Protein AF-A0A2M7MRR3-F1 (afdb_monomer_lite)

Structure (mmCIF, N/CA/C/O backbone):
data_AF-A0A2M7MRR3-F1
#
_entry.id   AF-A0A2M7MRR3-F1
#
loop_
_atom_site.group_PDB
_atom_site.id
_atom_site.type_symbol
_atom_site.label_atom_id
_atom_site.label_alt_id
_atom_site.label_comp_id
_atom_site.label_asym_id
_atom_site.label_entity_id
_atom_site.label_seq_id
_atom_site.pdbx_PDB_ins_code
_atom_site.Cartn_x
_atom_site.Cartn_y
_atom_site.Cartn_z
_atom_site.occupancy
_atom_site.B_iso_or_equiv
_atom_site.auth_seq_id
_atom_site.auth_comp_id
_atom_site.auth_asym_id
_atom_site.auth_atom_id
_atom_site.pdbx_PDB_model_num
ATOM 1 N N . MET A 1 1 ? -12.800 35.722 0.386 1.00 37.88 1 MET A N 1
ATOM 2 C CA . MET A 1 1 ? -11.364 35.957 0.124 1.00 37.88 1 MET A CA 1
ATOM 3 C C . MET A 1 1 ? -10.588 35.049 1.065 1.00 37.88 1 MET A C 1
ATOM 5 O O . MET A 1 1 ? -10.921 34.993 2.239 1.00 37.88 1 MET A O 1
ATOM 9 N N . PHE A 1 2 ? -9.712 34.220 0.503 1.00 40.09 2 PHE A N 1
ATOM 10 C CA . PHE A 1 2 ? -9.127 33.023 1.111 1.00 40.09 2 PHE A CA 1
ATOM 11 C C . PHE A 1 2 ? -7.981 33.344 2.078 1.00 40.09 2 PHE A C 1
ATOM 13 O O . PHE A 1 2 ? -7.145 34.170 1.730 1.00 40.09 2 PHE A O 1
ATOM 20 N N . ALA A 1 3 ? -7.925 32.642 3.219 1.00 34.38 3 ALA A N 1
ATOM 21 C CA . ALA A 1 3 ? -6.714 32.054 3.820 1.00 34.38 3 ALA A CA 1
ATOM 22 C C . ALA A 1 3 ? -7.036 31.502 5.225 1.00 34.38 3 ALA A C 1
ATOM 24 O O . ALA A 1 3 ? -6.840 32.183 6.226 1.00 34.38 3 ALA A O 1
ATOM 25 N N . ASN A 1 4 ? -7.509 30.254 5.315 1.00 31.53 4 ASN A N 1
ATOM 26 C CA . ASN A 1 4 ? -7.347 29.477 6.546 1.00 31.53 4 ASN A CA 1
ATOM 27 C C . ASN A 1 4 ? -5.981 28.798 6.460 1.00 31.53 4 ASN A C 1
ATOM 29 O O . ASN A 1 4 ? -5.830 27.740 5.852 1.00 31.53 4 ASN A O 1
ATOM 33 N N . VAL A 1 5 ? -4.976 29.470 7.013 1.00 42.47 5 VAL A N 1
ATOM 34 C CA . VAL A 1 5 ? -3.661 28.889 7.269 1.00 42.47 5 VAL A CA 1
ATOM 35 C C . VAL A 1 5 ? -3.841 27.919 8.430 1.00 42.47 5 VAL A C 1
ATOM 37 O O . VAL A 1 5 ? -4.084 28.331 9.562 1.00 42.47 5 VAL A O 1
ATOM 40 N N . VAL A 1 6 ? -3.770 26.620 8.149 1.00 47.47 6 VAL A N 1
ATOM 41 C CA . VAL A 1 6 ? -3.671 25.603 9.197 1.00 47.47 6 VAL A CA 1
ATOM 42 C C . VAL A 1 6 ? -2.256 25.692 9.763 1.00 47.47 6 VAL A C 1
ATOM 44 O O . VAL A 1 6 ? -1.321 25.081 9.252 1.00 47.47 6 VAL A O 1
ATOM 47 N N . GLU A 1 7 ? -2.079 26.519 10.789 1.00 46.56 7 GLU A N 1
ATOM 48 C CA . GLU A 1 7 ? -0.817 26.619 11.510 1.00 46.56 7 GLU A CA 1
ATOM 49 C C . GLU A 1 7 ? -0.698 25.435 12.476 1.00 46.56 7 GLU A C 1
ATOM 51 O O . GLU A 1 7 ? -1.198 25.454 13.603 1.00 46.56 7 GLU A O 1
ATOM 56 N N . PHE A 1 8 ? -0.037 24.367 12.025 1.00 39.62 8 PHE A N 1
ATOM 57 C CA . PHE A 1 8 ? 0.382 23.271 12.892 1.00 39.62 8 PHE A CA 1
ATOM 58 C C . PHE A 1 8 ? 1.498 23.761 13.825 1.00 39.62 8 PHE A C 1
ATOM 60 O O . 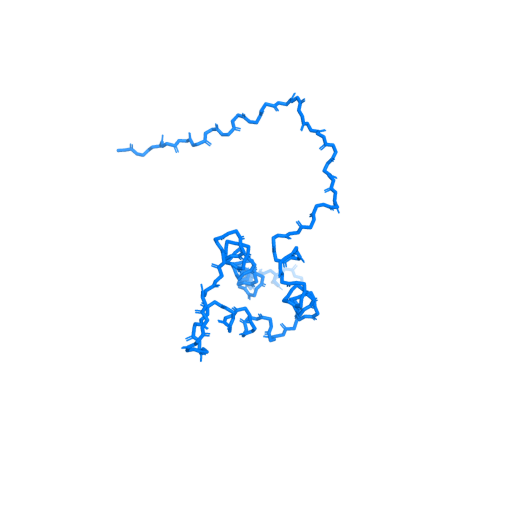PHE A 1 8 ? 2.685 23.571 13.565 1.00 39.62 8 PHE A O 1
ATOM 67 N N . LYS A 1 9 ? 1.126 24.378 14.952 1.00 41.59 9 LYS A N 1
ATOM 68 C CA . LYS A 1 9 ? 2.040 24.564 16.086 1.00 41.59 9 LYS A CA 1
ATOM 69 C C . LYS A 1 9 ? 2.341 23.206 16.719 1.00 41.59 9 LYS A C 1
ATOM 71 O O . LYS A 1 9 ? 1.738 22.819 17.720 1.00 41.59 9 LYS A O 1
ATOM 76 N N . ALA A 1 10 ? 3.290 22.477 16.140 1.00 47.38 10 ALA A N 1
ATOM 77 C CA . ALA A 1 10 ? 3.914 21.345 16.806 1.00 47.38 10 ALA A CA 1
ATOM 78 C C . ALA A 1 10 ? 4.628 21.863 18.067 1.00 47.38 10 ALA A C 1
ATOM 80 O O . ALA A 1 10 ? 5.580 22.638 17.981 1.00 47.38 10 ALA A O 1
ATOM 81 N N . LYS A 1 11 ? 4.142 21.476 19.252 1.00 42.53 11 LYS A N 1
ATOM 82 C CA . LYS A 1 11 ? 4.817 21.750 20.529 1.00 42.53 11 LYS A CA 1
ATOM 83 C C . LYS A 1 11 ? 6.146 20.979 20.558 1.00 42.53 11 LYS A C 1
ATOM 85 O O . LYS A 1 11 ? 6.111 19.747 20.525 1.00 42.53 11 LYS A O 1
ATOM 90 N N . PRO A 1 12 ? 7.310 21.645 20.668 1.00 48.69 12 PRO A N 1
ATOM 91 C CA . PRO A 1 12 ? 8.592 20.961 20.737 1.00 48.69 12 PRO A CA 1
ATOM 92 C C . PRO A 1 12 ? 8.852 20.510 22.180 1.00 48.69 12 PRO A C 1
ATOM 94 O O . PRO A 1 12 ? 9.601 21.143 22.916 1.00 48.69 12 PRO A O 1
ATOM 97 N N . SER A 1 13 ? 8.197 19.439 22.629 1.00 52.53 13 SER A N 1
ATOM 98 C CA . SER A 1 13 ? 8.550 18.802 23.913 1.00 52.53 13 SER A CA 1
ATOM 99 C C . SER A 1 13 ? 8.306 17.293 23.986 1.00 52.53 13 SER A C 1
ATOM 101 O O . SER A 1 13 ? 8.443 16.701 25.054 1.00 52.53 13 SER A O 1
ATOM 103 N N . GLN A 1 14 ? 8.014 16.641 22.860 1.00 52.22 14 GLN A N 1
ATOM 104 C CA . GLN A 1 14 ? 7.961 15.180 22.749 1.00 52.22 14 GLN A CA 1
ATOM 105 C C . GLN A 1 14 ? 8.486 14.746 21.372 1.00 52.22 14 GLN A C 1
ATOM 107 O O . GLN A 1 14 ? 7.849 13.968 20.672 1.00 52.22 14 GLN A O 1
ATOM 112 N N . VAL A 1 15 ? 9.660 15.237 20.953 1.00 50.56 15 VAL A N 1
ATOM 113 C CA . VAL A 1 15 ? 10.428 14.530 19.911 1.00 50.56 15 VAL A CA 1
ATOM 114 C C . VAL A 1 15 ? 11.039 13.308 20.591 1.00 50.56 15 VAL A C 1
ATOM 116 O O . VAL A 1 15 ? 12.236 13.231 20.855 1.00 50.56 15 VAL A O 1
ATOM 119 N N . ASN A 1 16 ? 10.172 12.376 20.983 1.00 52.50 16 ASN A N 1
ATOM 120 C CA . ASN A 1 16 ? 10.590 11.029 21.294 1.00 52.50 16 ASN A CA 1
ATOM 121 C C . ASN A 1 16 ? 11.197 10.529 19.984 1.00 52.50 16 ASN A C 1
ATOM 123 O O . ASN A 1 16 ? 10.527 10.608 18.952 1.00 52.50 16 ASN A O 1
ATOM 127 N N . ARG A 1 17 ? 12.490 10.175 19.995 1.00 47.16 17 ARG A N 1
ATOM 128 C CA . ARG A 1 17 ? 13.202 9.627 18.830 1.00 47.16 17 ARG A CA 1
ATOM 129 C C . ARG A 1 17 ? 12.235 8.739 18.075 1.00 47.16 17 ARG A C 1
ATOM 131 O O . ARG A 1 17 ? 11.752 7.790 18.681 1.00 47.16 17 ARG A O 1
ATOM 138 N N . ALA A 1 18 ? 11.945 9.090 16.821 1.00 50.97 18 ALA A N 1
ATOM 139 C CA . ALA A 1 18 ? 11.096 8.305 15.945 1.00 50.97 18 ALA A CA 1
ATOM 140 C C . ALA A 1 18 ? 11.442 6.830 16.151 1.00 50.97 18 ALA A C 1
ATOM 142 O O . ALA A 1 18 ? 12.550 6.382 15.841 1.00 50.97 18 ALA A O 1
ATOM 143 N N . VAL A 1 19 ? 10.530 6.120 16.806 1.00 50.97 19 VAL A N 1
ATOM 144 C CA . VAL A 1 19 ? 10.609 4.683 16.960 1.00 50.97 19 VAL A CA 1
ATOM 145 C C . VAL A 1 19 ? 10.318 4.185 15.557 1.00 50.97 19 VAL A C 1
ATOM 147 O O . VAL A 1 19 ? 9.168 4.095 15.148 1.00 50.97 19 VAL A O 1
ATOM 150 N N . TRP A 1 20 ? 11.370 3.914 14.787 1.00 53.53 20 TRP A N 1
ATOM 151 C CA . TRP A 1 20 ? 11.314 3.279 13.465 1.00 53.53 20 TRP A CA 1
ATOM 152 C C . TRP A 1 20 ? 10.782 1.831 13.533 1.00 53.53 20 TRP A C 1
ATOM 154 O O . TRP A 1 20 ? 11.168 0.987 12.734 1.00 53.53 20 TRP A O 1
ATOM 164 N N . ASN A 1 21 ? 9.959 1.521 14.535 1.00 57.59 21 ASN A N 1
ATOM 165 C CA . ASN A 1 21 ? 9.554 0.182 14.930 1.00 57.59 21 ASN A CA 1
ATOM 166 C C . ASN A 1 21 ? 8.045 0.071 15.200 1.00 57.59 21 ASN A C 1
ATOM 168 O O . ASN A 1 21 ? 7.588 -0.994 15.612 1.00 57.59 21 ASN A O 1
ATOM 172 N N . ASP A 1 22 ? 7.271 1.138 14.975 1.00 78.88 22 ASP A N 1
ATOM 173 C CA . ASP A 1 22 ? 5.817 1.025 14.958 1.00 78.88 22 ASP A CA 1
ATOM 174 C C . ASP A 1 22 ? 5.378 0.564 13.570 1.00 78.88 22 ASP A C 1
ATOM 176 O O . ASP A 1 22 ? 5.509 1.285 12.582 1.00 78.88 22 ASP A O 1
ATOM 180 N N . LEU A 1 23 ? 4.865 -0.666 13.514 1.00 87.25 23 LEU A N 1
ATOM 181 C CA . LEU A 1 23 ? 4.271 -1.244 12.311 1.00 87.25 23 LEU A CA 1
ATOM 182 C C . LEU A 1 23 ? 3.158 -0.331 11.777 1.00 87.25 23 LEU A C 1
ATOM 184 O O . LEU A 1 23 ? 2.420 0.282 12.548 1.00 87.25 23 LEU A O 1
ATOM 188 N N . SER A 1 24 ? 2.990 -0.274 10.466 1.00 91.19 24 SER A N 1
ATOM 189 C CA . SER A 1 24 ? 1.826 0.338 9.825 1.00 91.19 24 SER A CA 1
ATOM 190 C C . SER A 1 24 ? 0.541 -0.432 10.151 1.00 91.19 24 SER A C 1
ATOM 192 O O . SER A 1 24 ? 0.551 -1.578 10.620 1.00 91.19 24 SER A O 1
ATOM 194 N N . SER A 1 25 ? -0.607 0.190 9.917 1.00 93.44 25 SER A N 1
ATOM 195 C CA . SER A 1 25 ? -1.911 -0.449 10.109 1.00 93.44 25 SER A CA 1
ATOM 196 C C . SER A 1 25 ? -2.103 -1.608 9.127 1.00 93.44 25 SER A C 1
ATOM 198 O O . SER A 1 25 ? -2.640 -2.651 9.516 1.00 93.44 25 SER A O 1
ATOM 200 N N . ILE A 1 26 ? -1.575 -1.485 7.903 1.00 94.38 26 ILE A N 1
ATOM 201 C CA . ILE A 1 26 ? -1.476 -2.587 6.939 1.00 94.38 26 ILE A CA 1
ATOM 202 C C . ILE A 1 26 ? -0.617 -3.726 7.510 1.00 94.38 26 ILE A C 1
ATOM 204 O O . ILE A 1 26 ? -1.069 -4.868 7.510 1.00 94.38 26 ILE A O 1
ATOM 208 N N . GLU A 1 27 ? 0.579 -3.465 8.046 1.00 94.31 27 GLU A N 1
ATOM 209 C CA . GLU A 1 27 ? 1.450 -4.521 8.596 1.00 94.31 27 GLU A CA 1
ATOM 210 C C . GLU A 1 27 ? 0.832 -5.238 9.800 1.00 94.31 27 GLU A C 1
ATOM 212 O O . GLU A 1 27 ? 0.910 -6.465 9.895 1.00 94.31 27 GLU A O 1
ATOM 217 N N . ARG A 1 28 ? 0.168 -4.495 10.696 1.00 93.19 28 ARG A N 1
ATOM 218 C CA . ARG A 1 28 ? -0.482 -5.060 11.889 1.00 93.19 28 ARG A CA 1
ATOM 219 C C . ARG A 1 28 ? -1.643 -5.993 11.557 1.00 93.19 28 ARG A C 1
ATOM 221 O O . ARG A 1 28 ? -1.877 -6.955 12.283 1.00 93.19 28 ARG A O 1
ATOM 228 N N . ARG A 1 29 ? -2.413 -5.679 10.514 1.00 92.88 29 ARG A N 1
ATOM 229 C CA . ARG A 1 29 ? -3.729 -6.301 10.264 1.00 92.88 29 ARG A CA 1
ATOM 230 C C . ARG A 1 29 ? -3.753 -7.176 9.021 1.00 92.88 29 ARG A C 1
ATOM 232 O O . ARG A 1 29 ? -4.514 -8.136 8.952 1.00 92.88 29 ARG A O 1
ATOM 239 N N . PHE A 1 30 ? -2.905 -6.850 8.054 1.00 93.44 30 PHE A N 1
ATOM 240 C CA . PHE A 1 30 ? -2.843 -7.456 6.734 1.00 93.44 30 PHE A CA 1
ATOM 241 C C . PHE A 1 30 ? -1.384 -7.690 6.320 1.00 93.44 30 PHE A C 1
ATOM 243 O O . PHE A 1 30 ? -0.946 -7.258 5.255 1.00 93.44 30 PHE A O 1
ATOM 250 N N . SER A 1 31 ? -0.633 -8.426 7.142 1.00 93.81 31 SER A N 1
ATOM 251 C CA . SER A 1 31 ? 0.790 -8.731 6.913 1.00 93.81 31 SER A CA 1
ATOM 252 C C . SER A 1 31 ? 1.086 -9.294 5.516 1.00 93.81 31 SER A C 1
ATOM 254 O O . SER A 1 31 ? 2.092 -8.939 4.907 1.00 93.81 31 SER A O 1
ATOM 256 N N . ARG A 1 32 ? 0.180 -10.108 4.956 1.00 94.06 32 ARG A N 1
ATOM 257 C CA . ARG A 1 32 ? 0.281 -10.594 3.570 1.00 94.06 32 ARG A CA 1
ATOM 258 C C . ARG A 1 32 ? 0.239 -9.455 2.549 1.00 94.06 32 ARG A C 1
ATOM 260 O O . ARG A 1 32 ? 1.016 -9.467 1.606 1.00 94.06 32 ARG A O 1
ATOM 267 N N . ILE A 1 33 ? -0.650 -8.477 2.730 1.00 93.88 33 ILE A N 1
ATOM 268 C CA . ILE A 1 33 ? -0.732 -7.314 1.837 1.00 93.88 33 ILE A CA 1
ATOM 269 C C . ILE A 1 33 ? 0.553 -6.491 1.941 1.00 93.88 33 ILE A C 1
ATOM 271 O O . ILE A 1 33 ? 1.104 -6.132 0.906 1.00 93.88 33 ILE A O 1
ATOM 275 N N . ALA A 1 34 ? 1.065 -6.260 3.155 1.00 94.94 34 ALA A N 1
ATOM 276 C CA . ALA A 1 34 ? 2.330 -5.552 3.360 1.00 94.94 34 ALA A CA 1
ATOM 277 C C . ALA A 1 34 ? 3.509 -6.233 2.639 1.00 94.94 34 ALA A C 1
ATOM 279 O O . ALA A 1 34 ? 4.279 -5.569 1.949 1.00 94.94 34 ALA A O 1
ATOM 280 N N . GLN A 1 35 ? 3.625 -7.560 2.745 1.00 94.62 35 GLN A N 1
ATOM 281 C CA . GLN A 1 35 ? 4.684 -8.330 2.078 1.00 94.62 35 GLN A CA 1
ATOM 282 C C . GLN A 1 35 ? 4.587 -8.265 0.549 1.00 94.62 35 GLN A C 1
ATOM 284 O O . GLN A 1 35 ? 5.602 -8.096 -0.129 1.00 94.62 35 GLN A O 1
ATOM 289 N N . GLU A 1 36 ? 3.376 -8.373 0.002 1.00 94.75 36 GLU A N 1
ATOM 290 C CA . GLU A 1 36 ? 3.137 -8.237 -1.438 1.00 94.75 36 GLU A CA 1
ATOM 291 C C . GLU A 1 36 ? 3.465 -6.822 -1.924 1.00 94.75 36 GLU A C 1
ATOM 293 O O . GLU A 1 36 ? 4.152 -6.676 -2.932 1.00 94.75 36 GLU A O 1
ATOM 298 N N . LEU A 1 37 ? 3.058 -5.784 -1.182 1.00 94.31 37 LEU A N 1
ATOM 299 C CA . LEU A 1 37 ? 3.411 -4.396 -1.491 1.00 94.31 37 LEU A CA 1
ATOM 300 C C . LEU A 1 37 ? 4.927 -4.202 -1.500 1.00 94.31 37 LEU A C 1
ATOM 302 O O . LEU A 1 37 ? 5.451 -3.663 -2.466 1.00 94.31 37 LEU A O 1
ATOM 306 N N . ALA A 1 38 ? 5.639 -4.683 -0.479 1.00 93.00 38 ALA A N 1
ATOM 307 C CA . ALA A 1 38 ? 7.093 -4.553 -0.391 1.00 93.00 38 ALA A CA 1
ATOM 308 C C . ALA A 1 38 ? 7.819 -5.285 -1.531 1.00 93.00 38 ALA A C 1
ATOM 310 O O . ALA A 1 38 ? 8.785 -4.768 -2.092 1.00 93.00 38 ALA A O 1
ATOM 311 N N . THR A 1 39 ? 7.332 -6.473 -1.894 1.00 93.81 39 THR A N 1
ATOM 312 C CA . THR A 1 39 ? 7.899 -7.290 -2.974 1.00 93.81 39 THR A CA 1
ATOM 313 C C . THR A 1 39 ? 7.661 -6.648 -4.336 1.00 93.81 39 THR A C 1
ATOM 315 O O . THR A 1 39 ? 8.548 -6.642 -5.189 1.00 93.81 39 THR A O 1
ATOM 318 N N . ARG A 1 40 ? 6.463 -6.093 -4.544 1.00 92.50 40 ARG A N 1
ATOM 319 C CA . ARG A 1 40 ? 6.054 -5.537 -5.832 1.00 92.50 40 ARG A CA 1
ATOM 320 C C . ARG A 1 40 ? 6.474 -4.093 -6.015 1.00 92.50 40 ARG A C 1
ATOM 322 O O . ARG A 1 40 ? 6.642 -3.745 -7.160 1.00 92.50 40 ARG A O 1
ATOM 329 N N . TRP A 1 41 ? 6.741 -3.304 -4.969 1.00 90.06 41 TRP A N 1
ATOM 330 C CA . TRP A 1 41 ? 6.828 -1.826 -4.982 1.00 90.06 41 TRP A CA 1
ATOM 331 C C . TRP A 1 41 ? 7.574 -1.150 -6.153 1.00 90.06 41 TRP A C 1
ATOM 333 O O . TRP A 1 41 ? 7.266 -0.017 -6.511 1.00 90.06 41 TRP A O 1
ATOM 343 N N . LYS A 1 42 ? 8.594 -1.800 -6.729 1.00 84.81 42 LYS A N 1
ATOM 344 C CA . LYS A 1 42 ? 9.379 -1.288 -7.875 1.00 84.81 42 LYS A CA 1
ATOM 345 C C . LYS A 1 42 ? 9.069 -1.969 -9.215 1.00 84.81 42 LYS A C 1
ATOM 347 O O . LYS A 1 42 ? 9.738 -1.699 -10.205 1.00 84.81 42 LYS A O 1
ATOM 352 N N . SER A 1 43 ? 8.113 -2.881 -9.231 1.00 88.38 43 SER A N 1
ATOM 353 C CA . SER A 1 43 ? 7.611 -3.590 -10.401 1.00 88.38 43 SER A CA 1
ATOM 354 C C . SER A 1 43 ? 6.502 -2.783 -11.063 1.00 88.38 43 SER A C 1
ATOM 356 O O . SER A 1 43 ? 5.737 -2.088 -10.386 1.00 88.38 43 SER A O 1
ATOM 358 N N . ASP A 1 44 ? 6.366 -2.950 -12.375 1.00 85.19 44 ASP A N 1
ATOM 359 C CA . ASP A 1 44 ? 5.290 -2.357 -13.172 1.00 85.19 44 ASP A CA 1
ATOM 360 C C . ASP A 1 44 ? 3.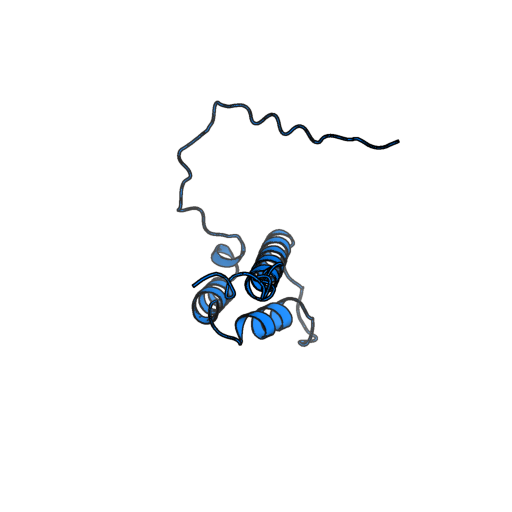891 -2.815 -12.707 1.00 85.19 44 ASP A C 1
ATOM 362 O O . ASP A 1 44 ? 2.906 -2.114 -12.920 1.00 85.19 44 ASP A O 1
ATOM 366 N N . ASP A 1 45 ? 3.800 -3.947 -11.997 1.00 90.56 45 ASP A N 1
ATOM 367 C CA . ASP A 1 45 ? 2.546 -4.497 -11.458 1.00 90.56 45 ASP A CA 1
ATOM 368 C C . ASP A 1 45 ? 2.098 -3.858 -10.124 1.00 90.56 45 ASP A C 1
ATOM 370 O O . ASP A 1 45 ? 1.023 -4.159 -9.605 1.00 90.56 45 ASP A O 1
ATOM 374 N N . SER A 1 46 ? 2.894 -2.953 -9.540 1.00 91.38 46 SER A N 1
ATOM 375 C CA . SER A 1 46 ? 2.561 -2.310 -8.253 1.00 91.38 46 SER A CA 1
ATOM 376 C C . SER A 1 46 ? 1.236 -1.551 -8.297 1.00 91.38 46 SER A C 1
ATOM 378 O O . SER A 1 46 ? 0.459 -1.592 -7.342 1.00 91.38 46 SER A O 1
ATOM 380 N N . ASP A 1 47 ? 0.988 -0.858 -9.411 1.00 91.25 47 ASP A N 1
ATOM 381 C CA . ASP A 1 47 ? -0.198 -0.024 -9.594 1.00 91.25 47 ASP A CA 1
ATOM 382 C C . ASP A 1 47 ? -1.445 -0.889 -9.787 1.00 91.25 47 ASP A C 1
ATOM 384 O O . ASP A 1 47 ? -2.448 -0.702 -9.102 1.00 91.25 47 ASP A O 1
ATOM 388 N N . ALA A 1 48 ? -1.351 -1.921 -10.629 1.00 91.31 48 ALA A N 1
ATOM 389 C CA . ALA A 1 48 ? -2.424 -2.890 -10.828 1.00 91.31 48 ALA A CA 1
ATOM 390 C C . ALA A 1 48 ? -2.789 -3.611 -9.521 1.00 91.31 48 ALA A C 1
ATOM 392 O O . ALA A 1 48 ? -3.972 -3.777 -9.210 1.00 91.31 48 ALA A O 1
ATOM 393 N N . TYR A 1 49 ? -1.792 -3.978 -8.712 1.00 92.75 49 TYR A N 1
ATOM 394 C CA . TYR A 1 49 ? -2.033 -4.593 -7.414 1.00 92.75 49 TYR A CA 1
ATOM 395 C C . TYR A 1 49 ? -2.753 -3.645 -6.445 1.00 92.75 49 TYR A C 1
ATOM 397 O O . TYR A 1 49 ? -3.777 -4.038 -5.883 1.00 92.75 49 TYR A O 1
ATOM 405 N N . LEU A 1 50 ? -2.286 -2.399 -6.284 1.00 92.75 50 LEU A N 1
ATOM 406 C CA . LEU A 1 50 ? -2.955 -1.399 -5.438 1.00 92.75 50 LEU A CA 1
ATOM 407 C C . LEU A 1 50 ? -4.380 -1.106 -5.921 1.00 92.75 50 LEU A C 1
ATOM 409 O O . LEU A 1 50 ? -5.308 -1.093 -5.113 1.00 92.7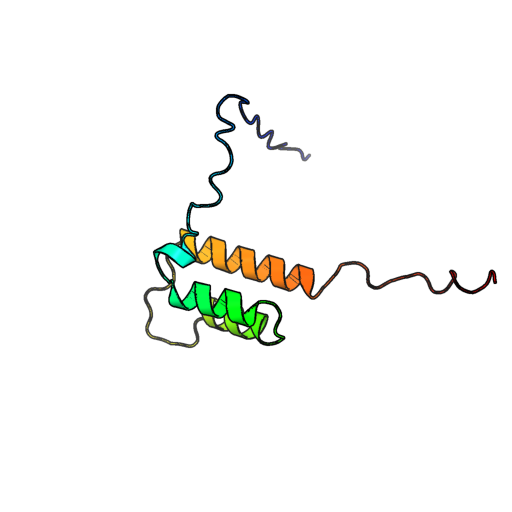5 50 LEU A O 1
ATOM 413 N N . ASN A 1 51 ? -4.576 -0.972 -7.231 1.00 90.75 51 ASN A N 1
ATOM 414 C CA . ASN A 1 51 ? -5.898 -0.808 -7.823 1.00 90.75 51 ASN A CA 1
ATOM 415 C C . ASN A 1 51 ? -6.799 -2.010 -7.525 1.00 90.75 51 ASN A C 1
ATOM 417 O O . ASN A 1 51 ? -7.954 -1.810 -7.182 1.00 90.75 51 ASN A O 1
ATOM 421 N N . SER A 1 52 ? -6.286 -3.244 -7.538 1.00 89.88 52 SER A N 1
ATOM 422 C C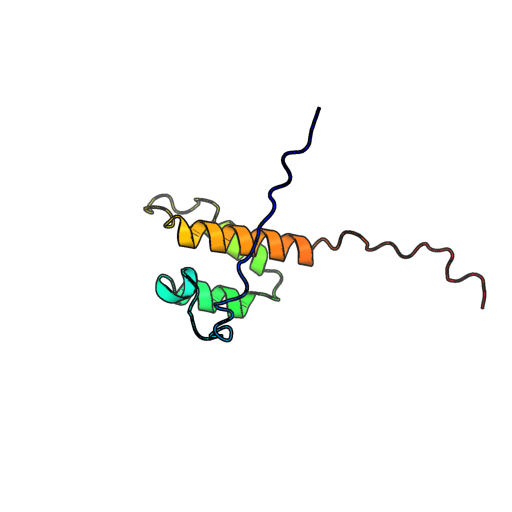A . SER A 1 52 ? -7.073 -4.433 -7.167 1.00 89.88 52 SER A CA 1
ATOM 423 C C . SER A 1 52 ? -7.469 -4.494 -5.684 1.00 89.88 52 SER A C 1
ATOM 425 O O . SER A 1 52 ? -8.382 -5.232 -5.318 1.00 89.88 52 SER A O 1
ATOM 427 N N . LEU A 1 53 ? -6.760 -3.767 -4.813 1.00 90.44 53 LEU A N 1
ATOM 428 C CA . LEU A 1 53 ? -7.105 -3.646 -3.395 1.00 90.44 53 LEU A CA 1
ATOM 429 C C . LEU A 1 53 ? -8.147 -2.547 -3.165 1.00 90.44 53 LEU A C 1
ATOM 431 O O . LEU A 1 53 ? -8.984 -2.682 -2.275 1.00 90.44 53 LEU A O 1
ATOM 435 N N . LEU A 1 54 ? -8.078 -1.465 -3.944 1.00 88.75 54 LEU A N 1
ATOM 436 C CA . LEU A 1 54 ? -8.958 -0.302 -3.825 1.00 88.75 54 LEU A CA 1
ATOM 437 C C . LEU A 1 54 ? -10.265 -0.459 -4.615 1.00 88.75 54 LEU A C 1
ATOM 439 O O . LEU A 1 54 ? -11.302 0.046 -4.188 1.00 88.75 54 LEU A O 1
ATOM 443 N N . LEU A 1 55 ? -10.219 -1.144 -5.757 1.00 82.31 55 LEU A N 1
ATOM 444 C CA . LEU A 1 55 ? -11.357 -1.376 -6.638 1.00 82.31 55 LEU A CA 1
ATOM 445 C C . LEU A 1 55 ? -12.001 -2.723 -6.301 1.00 82.31 55 LEU A C 1
ATOM 447 O O . LEU A 1 55 ? -11.371 -3.778 -6.331 1.00 82.31 55 LEU A O 1
ATOM 451 N N . ASP A 1 56 ? -13.282 -2.651 -5.957 1.00 61.38 56 ASP A N 1
ATOM 452 C CA . ASP A 1 56 ? -14.126 -3.760 -5.520 1.00 61.38 56 ASP A CA 1
ATOM 453 C C . ASP A 1 56 ? -14.472 -4.716 -6.679 1.00 61.38 56 ASP A C 1
ATOM 455 O O . ASP A 1 56 ? -15.561 -4.653 -7.245 1.00 61.38 56 ASP A O 1
ATOM 459 N N . ASP A 1 57 ? -13.544 -5.600 -7.064 1.00 59.84 57 ASP A N 1
ATOM 460 C CA . ASP A 1 57 ? -13.809 -6.639 -8.079 1.00 59.84 57 ASP A CA 1
ATOM 461 C C . ASP A 1 57 ? -14.249 -7.994 -7.494 1.00 59.84 57 ASP A C 1
ATOM 463 O O . ASP A 1 57 ? -14.545 -8.929 -8.239 1.00 59.84 57 ASP A O 1
ATOM 467 N N . ARG A 1 58 ? -14.330 -8.125 -6.158 1.00 60.72 58 ARG A N 1
ATOM 468 C CA . ARG A 1 58 ? -14.454 -9.442 -5.490 1.00 60.72 58 ARG A CA 1
ATOM 469 C C . ARG A 1 58 ? -15.811 -9.743 -4.872 1.00 60.72 58 ARG A C 1
ATOM 471 O O . ARG A 1 58 ? -15.960 -10.827 -4.310 1.00 60.72 58 ARG A O 1
ATOM 478 N N . GLY A 1 59 ? -16.783 -8.834 -4.952 1.00 60.75 59 GLY A N 1
ATOM 479 C CA . GLY A 1 59 ? -18.215 -9.075 -4.707 1.00 60.75 59 GLY A CA 1
ATOM 480 C C . GLY A 1 59 ? -18.638 -9.567 -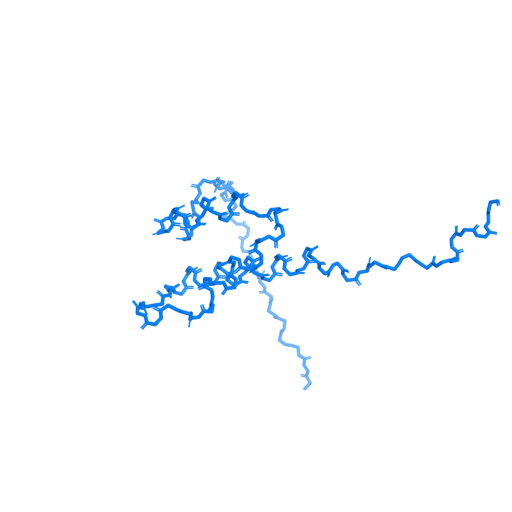3.312 1.00 60.75 59 GLY A C 1
ATOM 481 O O . GLY A 1 59 ? -19.834 -9.666 -3.057 1.00 60.75 59 GLY A O 1
ATOM 482 N N . ASN A 1 60 ? -17.708 -9.902 -2.406 1.00 64.62 60 ASN A N 1
ATOM 483 C CA . ASN A 1 60 ? -18.033 -10.555 -1.133 1.00 64.62 60 ASN A CA 1
ATOM 484 C C . ASN A 1 60 ? -17.079 -10.200 0.032 1.00 64.62 60 ASN A C 1
ATOM 486 O O . ASN A 1 60 ? -16.618 -11.086 0.756 1.00 64.62 60 ASN A O 1
ATOM 490 N N . ARG A 1 61 ? -16.732 -8.915 0.232 1.00 68.88 61 ARG A N 1
ATOM 491 C CA . ARG A 1 61 ? -15.898 -8.470 1.375 1.00 68.88 61 ARG A CA 1
ATOM 492 C C . ARG A 1 61 ? -16.475 -7.271 2.135 1.00 68.88 61 ARG A C 1
ATOM 494 O O . ARG A 1 61 ? -17.140 -6.422 1.565 1.00 68.88 61 ARG A O 1
ATOM 501 N N . GLN A 1 62 ? -16.132 -7.190 3.426 1.00 73.75 62 GLN A N 1
ATOM 502 C CA . GLN A 1 62 ? -16.520 -6.142 4.390 1.00 73.75 62 GLN A CA 1
ATOM 503 C C . GLN A 1 62 ? -15.789 -4.789 4.204 1.00 73.75 62 GLN A C 1
ATOM 505 O O . GLN A 1 62 ? -15.892 -3.918 5.064 1.00 73.75 62 GLN A O 1
ATOM 510 N N . GLY A 1 63 ? -15.052 -4.600 3.102 1.00 81.81 63 GLY A N 1
ATOM 511 C CA . GLY A 1 63 ? -14.187 -3.434 2.889 1.00 81.81 63 GLY A CA 1
ATOM 512 C C . GLY A 1 63 ? -12.933 -3.427 3.772 1.00 81.81 63 GLY A C 1
ATOM 513 O O . GLY A 1 63 ? -12.704 -4.338 4.575 1.00 81.81 63 GLY A O 1
ATOM 514 N N . PHE A 1 64 ? -12.095 -2.401 3.598 1.00 89.06 64 PHE A N 1
ATOM 515 C CA . PHE A 1 64 ? -10.992 -2.139 4.515 1.00 89.06 64 PHE A CA 1
ATOM 516 C C . PHE A 1 64 ? -11.445 -1.224 5.657 1.00 89.06 64 PHE A C 1
ATOM 518 O O . PHE A 1 64 ? -12.221 -0.293 5.448 1.00 89.06 64 PHE A O 1
ATOM 525 N N . PRO A 1 65 ? -10.924 -1.453 6.863 1.00 91.69 65 PRO A N 1
ATOM 526 C CA . PRO A 1 65 ? -10.967 -0.475 7.937 1.00 91.69 65 PRO A CA 1
ATOM 527 C C . PRO A 1 65 ? -10.364 0.870 7.508 1.00 91.69 65 PRO A C 1
ATOM 529 O O . PRO A 1 65 ? -9.416 0.888 6.723 1.00 91.69 65 PRO A O 1
ATOM 532 N N . THR A 1 66 ? -10.874 1.976 8.051 1.00 90.19 66 THR A N 1
ATOM 533 C CA . THR A 1 66 ? -10.493 3.338 7.641 1.00 90.19 66 THR A CA 1
ATOM 534 C C . THR A 1 66 ? -8.987 3.597 7.700 1.00 90.19 66 THR A C 1
ATOM 536 O O . THR A 1 66 ? -8.421 4.077 6.728 1.00 90.19 66 THR A O 1
ATOM 539 N N . ASP A 1 67 ? -8.328 3.204 8.790 1.00 91.81 67 ASP A N 1
ATOM 540 C CA . ASP A 1 67 ? -6.877 3.322 8.996 1.00 91.81 67 ASP A CA 1
ATOM 541 C C . ASP A 1 67 ? -6.064 2.613 7.902 1.00 91.81 67 ASP A C 1
ATOM 543 O O . ASP A 1 67 ? -5.044 3.109 7.434 1.00 91.81 67 ASP A O 1
ATOM 547 N N . VAL A 1 68 ? -6.544 1.456 7.452 1.00 93.25 68 VAL A N 1
ATOM 548 C CA . VAL A 1 68 ? -5.892 0.676 6.396 1.00 93.25 68 VAL A CA 1
ATOM 549 C C . VAL A 1 68 ? -6.186 1.266 5.021 1.00 93.25 68 VAL A C 1
ATOM 551 O O . VAL A 1 68 ? -5.300 1.312 4.171 1.00 93.25 68 VAL A O 1
ATOM 554 N N . LEU A 1 69 ? -7.412 1.740 4.797 1.00 92.69 69 LEU A N 1
ATOM 555 C CA . LEU A 1 69 ? -7.791 2.392 3.548 1.00 92.69 69 LEU A CA 1
ATOM 556 C C . LEU A 1 69 ? -6.994 3.685 3.325 1.00 92.69 69 LEU A C 1
ATOM 558 O O . LEU A 1 69 ? -6.519 3.915 2.216 1.00 92.69 69 LEU A O 1
ATOM 562 N N . GLU A 1 70 ? -6.811 4.500 4.365 1.00 93.19 70 GLU A N 1
ATOM 563 C CA . GLU A 1 70 ? -6.005 5.725 4.313 1.00 93.19 70 GLU A CA 1
ATOM 564 C C . GLU A 1 70 ? -4.553 5.434 3.914 1.00 93.19 70 GLU A C 1
ATOM 566 O O . GLU A 1 70 ? -4.017 6.090 3.019 1.00 93.19 70 GLU A O 1
ATOM 571 N N . GLU A 1 71 ? -3.935 4.409 4.509 1.00 95.12 71 GLU A N 1
ATOM 572 C CA . GLU A 1 71 ? -2.582 3.980 4.144 1.00 95.12 71 GLU A CA 1
ATOM 573 C C . GLU A 1 71 ? -2.515 3.474 2.691 1.00 95.12 71 GLU A C 1
ATOM 575 O O . GLU A 1 71 ? -1.609 3.855 1.950 1.00 95.12 71 GLU A O 1
ATOM 580 N N . LEU A 1 72 ? -3.487 2.675 2.235 1.00 94.75 72 LEU A N 1
ATOM 581 C CA . LEU A 1 72 ? -3.533 2.186 0.849 1.00 94.75 7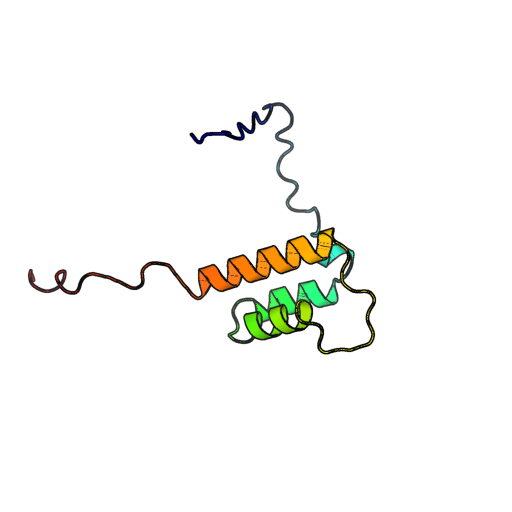2 LEU A CA 1
ATOM 582 C C . LEU A 1 72 ? -3.707 3.326 -0.169 1.00 94.75 72 LEU A C 1
ATOM 584 O O . LEU A 1 72 ? -3.026 3.347 -1.197 1.00 94.75 72 LEU A O 1
ATOM 588 N N . MET A 1 73 ? -4.574 4.298 0.124 1.00 93.75 73 MET A N 1
ATOM 589 C CA . MET A 1 73 ? -4.770 5.489 -0.709 1.00 93.75 73 MET A CA 1
ATOM 590 C C . MET A 1 73 ? -3.508 6.356 -0.759 1.00 93.75 73 MET A C 1
ATOM 592 O O . MET A 1 73 ? -3.123 6.833 -1.830 1.00 93.75 73 MET A O 1
ATOM 596 N N . PHE A 1 74 ? -2.829 6.528 0.379 1.00 95.19 74 PHE A N 1
ATOM 597 C CA . PHE A 1 74 ? -1.550 7.231 0.439 1.00 95.19 74 PHE A CA 1
ATOM 598 C C . PHE A 1 74 ? -0.504 6.558 -0.457 1.00 95.19 74 PHE A C 1
ATOM 600 O O . PHE A 1 74 ? 0.098 7.225 -1.302 1.00 95.19 74 PHE A O 1
ATOM 607 N N . LEU A 1 75 ? -0.337 5.239 -0.340 1.00 95.06 75 LEU A N 1
ATOM 608 C CA . LEU A 1 75 ? 0.606 4.472 -1.155 1.00 95.06 75 LEU A CA 1
ATOM 609 C C . LEU A 1 75 ? 0.291 4.558 -2.656 1.00 95.06 75 LEU A C 1
ATOM 611 O O . LEU A 1 75 ? 1.209 4.753 -3.451 1.00 95.06 75 LEU A O 1
ATOM 615 N N . SER A 1 76 ? -0.987 4.489 -3.044 1.00 93.50 76 SER A N 1
ATOM 616 C CA . SER A 1 76 ? -1.424 4.689 -4.436 1.00 93.50 76 SER A CA 1
ATOM 617 C C . SER A 1 76 ? -1.048 6.079 -4.960 1.00 93.50 76 SER A C 1
ATOM 619 O O . SER A 1 76 ? -0.450 6.203 -6.030 1.00 93.50 76 SER A O 1
ATOM 621 N N . SER A 1 77 ? -1.297 7.131 -4.174 1.00 91.38 77 SER A N 1
ATOM 622 C CA . SER A 1 77 ? -0.938 8.499 -4.564 1.00 91.38 77 SER A CA 1
ATOM 623 C C . SER A 1 77 ? 0.575 8.688 -4.737 1.00 91.38 77 SER A C 1
ATOM 625 O O . SER A 1 77 ? 1.019 9.343 -5.684 1.00 91.38 77 SER A O 1
ATOM 627 N N . LEU A 1 78 ? 1.374 8.073 -3.860 1.00 91.88 78 LEU A N 1
ATOM 628 C CA . LEU A 1 78 ? 2.830 8.119 -3.914 1.00 91.88 78 LEU A CA 1
ATOM 629 C C . LEU A 1 78 ? 3.361 7.382 -5.146 1.00 91.88 78 LEU A C 1
ATOM 631 O O . LEU A 1 78 ? 4.221 7.905 -5.856 1.00 91.88 78 LEU A O 1
ATOM 635 N N . LEU A 1 79 ? 2.835 6.189 -5.428 1.00 90.81 79 LEU A N 1
ATOM 636 C CA . LEU A 1 79 ? 3.217 5.418 -6.606 1.00 90.81 79 LEU A CA 1
ATOM 637 C C . LEU A 1 79 ? 2.903 6.187 -7.895 1.00 90.81 79 LEU A C 1
ATOM 639 O O . LEU A 1 79 ? 3.763 6.292 -8.772 1.00 90.81 79 LEU A O 1
ATOM 643 N N . TRP A 1 80 ? 1.724 6.809 -7.971 1.00 88.69 80 TRP A N 1
ATOM 644 C CA . TRP A 1 80 ? 1.347 7.648 -9.104 1.00 88.69 80 TRP A CA 1
ATOM 645 C C . TRP A 1 80 ? 2.335 8.804 -9.313 1.00 88.69 80 TRP A C 1
ATOM 647 O O . TRP A 1 80 ? 2.775 9.038 -10.439 1.00 88.69 80 TRP A O 1
ATOM 657 N N . GLN A 1 81 ? 2.743 9.490 -8.240 1.00 87.31 81 GLN A N 1
ATOM 658 C CA . GLN A 1 81 ? 3.738 10.570 -8.310 1.00 87.31 81 GLN A CA 1
ATOM 659 C C . GLN A 1 81 ? 5.107 10.084 -8.802 1.00 87.31 81 GLN A C 1
ATOM 661 O O . GLN A 1 81 ? 5.758 10.784 -9.580 1.00 87.31 81 GLN A O 1
ATOM 666 N N . LEU A 1 82 ? 5.543 8.897 -8.370 1.00 86.69 82 LEU A N 1
ATOM 667 C CA . LEU A 1 82 ? 6.810 8.302 -8.806 1.00 86.69 82 LEU A CA 1
ATOM 668 C C . LEU A 1 82 ? 6.792 7.929 -10.294 1.00 86.69 82 LEU A C 1
ATOM 670 O O . LEU A 1 82 ? 7.804 8.081 -10.977 1.00 86.69 82 LEU A O 1
ATOM 674 N N . GLN A 1 83 ? 5.648 7.472 -10.803 1.00 83.25 83 GLN A N 1
ATOM 675 C CA . GLN A 1 83 ? 5.466 7.125 -12.214 1.00 83.25 83 GLN A CA 1
ATOM 676 C C . GLN A 1 83 ? 5.257 8.355 -13.112 1.00 83.25 83 GLN A C 1
ATOM 678 O O . GLN A 1 83 ? 5.619 8.328 -14.289 1.00 83.25 83 GLN A O 1
ATOM 683 N N . HIS A 1 84 ? 4.735 9.452 -12.554 1.00 82.38 84 HIS A N 1
ATOM 684 C CA . HIS A 1 84 ? 4.439 10.701 -13.261 1.00 82.38 84 HIS A CA 1
ATOM 685 C C . HIS A 1 84 ? 5.252 11.877 -12.693 1.00 82.38 84 HIS A C 1
ATOM 687 O O . HIS A 1 84 ? 4.673 12.845 -12.181 1.00 82.38 84 HIS A O 1
ATOM 693 N N . PRO A 1 85 ? 6.598 11.849 -12.776 1.00 75.00 85 PRO A N 1
ATOM 694 C CA . PRO A 1 85 ? 7.403 12.982 -12.347 1.00 75.00 85 PRO A CA 1
ATOM 695 C C . PRO A 1 85 ? 6.980 14.218 -13.149 1.00 75.00 85 PRO A C 1
ATOM 697 O O . PRO A 1 85 ? 7.056 14.220 -14.378 1.00 75.00 85 PRO A O 1
ATOM 700 N N . ARG A 1 86 ? 6.534 15.278 -12.455 1.00 63.16 86 ARG A N 1
ATOM 701 C CA . ARG A 1 86 ? 5.956 16.501 -13.058 1.00 63.16 86 ARG A CA 1
ATOM 702 C C . ARG A 1 86 ? 6.872 17.243 -14.048 1.00 63.16 86 ARG A C 1
ATOM 704 O O . ARG A 1 86 ? 6.420 18.221 -14.625 1.00 63.16 86 ARG A O 1
ATOM 711 N N . PHE A 1 87 ? 8.106 16.797 -14.287 1.00 55.47 87 PHE A N 1
ATOM 712 C CA . PHE A 1 87 ? 9.033 17.375 -15.261 1.00 55.47 87 PHE A CA 1
ATOM 713 C C . PHE A 1 87 ? 9.983 16.305 -15.837 1.00 55.47 87 PHE A C 1
ATOM 715 O O . PHE A 1 87 ? 11.122 16.175 -15.400 1.00 55.47 87 PHE A O 1
ATOM 722 N N . LYS A 1 88 ? 9.558 15.570 -16.873 1.00 55.44 88 LYS A N 1
ATOM 723 C CA . LYS A 1 88 ? 10.485 15.052 -17.904 1.00 55.44 88 LYS A CA 1
ATOM 724 C C . LYS A 1 88 ? 10.599 16.073 -19.041 1.00 55.44 88 LYS A C 1
ATOM 726 O O . LYS A 1 88 ? 10.295 15.776 -20.190 1.00 55.44 88 LYS A O 1
ATOM 731 N N . SER A 1 89 ? 10.997 17.299 -18.722 1.00 59.22 89 SER A N 1
ATOM 732 C CA . SER A 1 89 ? 11.324 18.303 -19.735 1.00 59.22 89 SER A CA 1
ATOM 733 C C . SER A 1 89 ? 12.632 18.979 -19.356 1.00 59.22 89 SER A C 1
ATOM 735 O O . SER A 1 89 ? 12.644 19.976 -18.635 1.00 59.22 89 SER A O 1
ATOM 737 N N . PHE A 1 90 ? 13.738 18.431 -19.853 1.00 57.00 90 PHE A N 1
ATOM 738 C CA . PHE A 1 90 ? 14.892 19.273 -20.136 1.00 57.00 90 PHE A CA 1
ATOM 739 C C . PHE A 1 90 ? 14.542 20.082 -21.393 1.00 57.00 90 PHE A C 1
ATOM 741 O O . PHE A 1 90 ? 14.132 19.478 -22.387 1.00 57.00 90 PHE A O 1
ATOM 748 N N . PRO A 1 91 ? 14.631 21.422 -21.377 1.00 64.69 91 PRO A N 1
ATOM 749 C CA . PRO A 1 91 ? 14.507 22.201 -22.599 1.00 64.69 91 PRO A CA 1
ATOM 750 C C . PRO A 1 91 ? 15.618 21.775 -23.564 1.00 64.69 91 PRO A C 1
ATOM 752 O O . PRO A 1 91 ? 16.785 21.720 -23.181 1.00 64.69 91 PRO A O 1
ATOM 755 N N . THR A 1 92 ? 15.269 21.505 -24.819 1.00 63.47 92 THR A N 1
ATOM 756 C CA . THR A 1 92 ? 16.174 21.050 -25.893 1.00 63.47 92 THR A CA 1
ATOM 757 C C . THR A 1 92 ? 17.244 22.074 -26.298 1.00 63.47 92 THR A C 1
ATOM 759 O O . THR A 1 92 ? 17.986 21.851 -27.244 1.00 63.47 92 THR A O 1
ATOM 762 N N . TRP A 1 93 ? 17.341 23.209 -25.603 1.00 64.00 93 TRP A N 1
ATOM 763 C CA . TRP A 1 93 ? 18.285 24.296 -25.886 1.00 64.00 93 TRP A CA 1
ATOM 764 C C . TRP A 1 93 ? 19.595 24.188 -25.088 1.00 64.00 93 TRP A C 1
ATOM 766 O O . TRP A 1 93 ? 20.424 25.083 -25.157 1.00 64.00 93 TRP A O 1
ATOM 776 N N . TYR A 1 94 ? 19.791 23.116 -24.314 1.00 61.72 94 TYR A N 1
ATOM 777 C CA . TYR A 1 94 ? 21.002 22.918 -23.504 1.00 61.72 94 TYR A CA 1
ATOM 778 C C . TYR A 1 94 ? 22.185 22.311 -24.294 1.00 61.72 94 TYR A C 1
ATOM 780 O O . TYR A 1 94 ? 23.257 22.099 -23.739 1.00 61.72 94 TYR A O 1
ATOM 788 N N . GLU A 1 95 ? 22.010 22.025 -25.587 1.00 59.22 95 GLU A N 1
ATOM 789 C CA . GLU A 1 95 ? 22.984 21.279 -26.404 1.00 59.22 95 GLU A CA 1
ATOM 790 C C . GLU A 1 95 ? 23.681 22.131 -27.481 1.00 59.22 95 GLU A C 1
ATOM 792 O O . GLU A 1 95 ? 24.570 21.647 -28.171 1.00 59.22 95 GLU A O 1
ATOM 797 N N . SER A 1 96 ? 23.329 23.415 -27.609 1.00 64.19 96 SER A N 1
ATOM 798 C CA . SER A 1 96 ? 23.859 24.310 -28.652 1.00 64.19 96 SER A CA 1
ATOM 799 C C . SER A 1 96 ? 25.123 25.096 -28.269 1.00 64.19 96 SER A C 1
ATOM 801 O O . SER A 1 96 ? 25.560 25.940 -29.045 1.00 64.19 96 SER A O 1
ATOM 803 N N . GLU A 1 97 ? 25.723 24.841 -27.102 1.00 62.50 97 GLU A N 1
ATOM 804 C CA . GLU A 1 97 ? 26.885 25.598 -26.591 1.00 62.50 97 GLU A CA 1
ATOM 805 C C . GLU A 1 97 ? 28.113 24.719 -26.268 1.00 62.50 97 GLU A C 1
ATOM 807 O O . GLU A 1 97 ? 28.918 25.058 -25.399 1.00 62.50 97 GLU A O 1
ATOM 812 N N . ARG A 1 98 ? 28.300 23.599 -26.982 1.00 52.03 98 ARG A N 1
ATOM 813 C CA . ARG A 1 98 ? 29.578 22.864 -27.003 1.00 52.03 98 ARG A CA 1
ATOM 814 C C . ARG A 1 98 ? 30.156 22.725 -28.399 1.00 52.03 98 ARG A C 1
ATOM 816 O O . ARG A 1 98 ? 29.392 22.350 -29.312 1.00 52.03 98 ARG A O 1
#

Secondary structure (DSSP, 8-state):
-----------TT------TT---HHHHH-HHHHHHHHHHTTSTTHHHHHHHHHS--SSS-----HHHHHHHHHHHHHHHHHHS-S-----TTTTTT-

pLDDT: mean 75.18, std 19.57, range [31.53, 95.19]

Sequence (98 aa):
MFANVVEFKAKPSQVNRAVWNDLSSIERRFSRIAQELATRWKSDDSDAYLNSLLLDDRGNRQGFPTDVLEELMFLSSLLWQLQHPRFKSFPTWYESER

Radius of gyration: 19.96 Å; chains: 1; bounding box: 48×47×53 Å

Foldseek 3Di:
DDDPDPPPPDDPDPVPPPPPPDDAPCCVPPVVLVVVLVVCVPPPCNLVSLCPLVDPPPPDDPHDDPSVVVVSVVSNVVSVCVVCVVDPDDDPPPPPPD